Protein AF-A0A7Z0MRZ2-F1 (afdb_monomer)

Mean predicted aligned error: 15.09 Å

Solvent-accessible surface area (backbone atoms only — not comparable to full-atom values): 8865 Å² total; per-residue (Å²): 136,84,80,76,80,74,76,79,76,75,69,68,92,79,56,53,77,65,57,50,52,52,49,51,52,50,53,51,52,55,49,52,51,50,50,52,53,51,52,52,50,52,50,53,51,51,53,51,54,54,49,43,54,47,52,55,48,50,48,51,50,53,54,50,50,54,55,54,44,68,74,55,76,60,72,60,71,71,35,53,54,51,51,53,52,52,51,51,50,45,52,53,48,40,50,55,33,45,76,73,73,45,76,67,82,75,86,69,78,80,71,74,80,83,72,72,76,78,68,91,78,66,83,76,81,72,81,72,75,83,74,78,76,83,81,84,86,84,79,136

Secondary structure (DSSP, 8-state):
-------PPP-GGG--HHHHHHHHHHHHHHHHHHHHHHHHHHHHHHHHHHHHHHHHHHHHHHHHHHHHHHHTT--SHHHHHHHHHHHHHHHHHHHHHHHTT--PPP----PPP------TTS---------PPPPP----

Structure (mmCIF, N/CA/C/O backbone):
data_AF-A0A7Z0MRZ2-F1
#
_entry.id   AF-A0A7Z0MRZ2-F1
#
loop_
_atom_site.group_PDB
_atom_site.id
_atom_site.type_symbol
_atom_site.label_atom_id
_atom_site.label_alt_id
_atom_site.label_comp_id
_atom_site.label_asym_id
_atom_site.label_entity_id
_atom_site.label_seq_id
_atom_site.pdbx_PDB_ins_code
_atom_site.Cartn_x
_atom_site.Cartn_y
_atom_site.Cartn_z
_atom_site.occupancy
_atom_site.B_iso_or_equiv
_atom_site.auth_seq_id
_atom_site.auth_comp_id
_atom_site.auth_asym_id
_atom_site.auth_atom_id
_atom_site.pdbx_PDB_model_num
ATOM 1 N N . MET A 1 1 ? 13.520 18.509 -9.226 1.00 35.59 1 MET A N 1
ATOM 2 C CA . MET A 1 1 ? 13.179 18.017 -10.577 1.00 35.59 1 MET A CA 1
ATOM 3 C C . MET A 1 1 ? 14.441 17.411 -11.163 1.00 35.59 1 MET A C 1
ATOM 5 O O . MET A 1 1 ? 15.359 18.157 -11.469 1.00 35.59 1 MET A O 1
ATOM 9 N N . ALA A 1 2 ? 14.549 16.081 -11.174 1.00 37.41 2 ALA A N 1
ATOM 10 C CA . ALA A 1 2 ? 15.731 15.391 -11.681 1.00 37.41 2 ALA A CA 1
ATOM 11 C C . ALA A 1 2 ? 15.671 15.355 -13.212 1.00 37.41 2 ALA A C 1
ATOM 13 O O .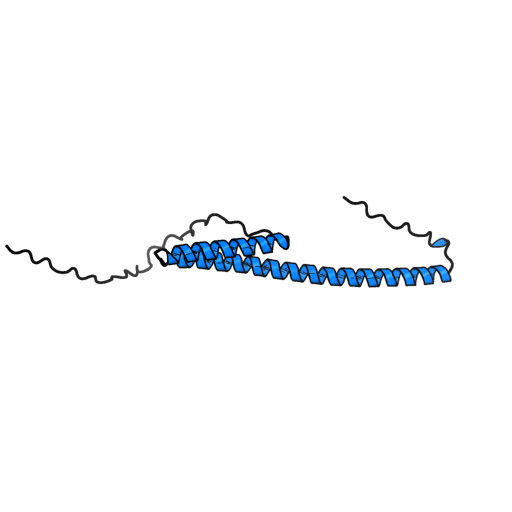 ALA A 1 2 ? 14.713 14.849 -13.793 1.00 37.41 2 ALA A O 1
ATOM 14 N N . SER A 1 3 ? 16.680 15.939 -13.843 1.00 41.66 3 SER A N 1
ATOM 15 C CA . SER A 1 3 ? 16.961 15.858 -15.268 1.00 41.66 3 SER A CA 1
ATOM 16 C C . SER A 1 3 ? 17.105 14.390 -15.677 1.00 41.66 3 SER A C 1
ATOM 18 O O . SER A 1 3 ? 18.097 13.737 -15.358 1.00 41.66 3 SER A O 1
ATOM 20 N N . MET A 1 4 ? 16.104 13.853 -16.378 1.00 42.69 4 MET A N 1
ATOM 21 C CA . MET A 1 4 ? 16.252 12.583 -17.081 1.00 42.69 4 MET A CA 1
ATOM 22 C C . MET A 1 4 ? 17.303 12.775 -18.172 1.00 42.69 4 MET A C 1
ATOM 24 O O . MET A 1 4 ? 17.080 13.491 -19.146 1.00 42.69 4 MET A O 1
ATOM 28 N N . SER A 1 5 ? 18.470 12.169 -17.964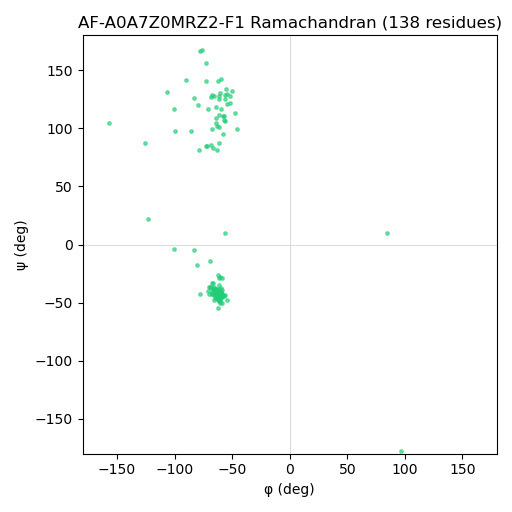 1.00 45.44 5 SER A N 1
ATOM 29 C CA . SER A 1 5 ? 19.531 12.094 -18.959 1.00 45.44 5 SER A CA 1
ATOM 30 C C . SER A 1 5 ? 18.998 11.328 -20.169 1.00 45.44 5 SER A C 1
ATOM 32 O O . SER A 1 5 ? 18.867 10.104 -20.140 1.00 45.44 5 SER A O 1
ATOM 34 N N . LEU A 1 6 ? 18.617 12.061 -21.216 1.00 45.28 6 LEU A N 1
ATOM 35 C CA . LEU A 1 6 ? 18.315 11.490 -22.519 1.00 45.28 6 LEU A CA 1
ATOM 36 C C . LEU A 1 6 ? 19.624 10.882 -23.030 1.00 45.28 6 LEU A C 1
ATOM 38 O O . LEU A 1 6 ? 20.536 11.614 -23.415 1.00 45.28 6 LEU A O 1
ATOM 42 N N . LYS A 1 7 ? 19.738 9.547 -22.976 1.00 58.38 7 LYS A N 1
ATOM 43 C CA . LYS A 1 7 ? 20.806 8.800 -23.655 1.00 58.38 7 LYS A CA 1
ATOM 44 C C . LYS A 1 7 ? 20.885 9.341 -25.087 1.00 58.38 7 LYS A C 1
ATOM 46 O O . LYS A 1 7 ? 19.920 9.218 -25.837 1.00 58.38 7 LYS A O 1
ATOM 51 N N . SER A 1 8 ? 21.996 9.998 -25.417 1.00 60.06 8 SER A N 1
ATOM 52 C CA . SER A 1 8 ? 22.222 10.614 -26.726 1.00 60.06 8 SER A CA 1
ATOM 53 C C . SER A 1 8 ? 21.961 9.585 -27.826 1.00 60.06 8 SER A C 1
ATOM 55 O O . SER A 1 8 ? 22.566 8.510 -27.816 1.00 60.06 8 SER A O 1
ATOM 57 N N . ALA A 1 9 ? 21.028 9.883 -28.731 1.00 61.50 9 ALA A N 1
ATOM 58 C CA . ALA A 1 9 ? 20.717 8.991 -29.836 1.00 61.50 9 ALA A CA 1
ATOM 59 C C . ALA A 1 9 ? 21.916 8.963 -30.802 1.00 61.50 9 ALA A C 1
ATOM 61 O O . ALA A 1 9 ? 22.371 10.031 -31.225 1.00 61.50 9 ALA A O 1
ATOM 62 N N . PRO A 1 10 ? 22.452 7.782 -31.157 1.00 68.12 10 PRO A N 1
ATOM 63 C CA . PRO A 1 10 ? 23.467 7.694 -32.198 1.00 68.12 10 PRO A CA 1
ATOM 64 C C . PRO A 1 10 ? 22.892 8.237 -33.512 1.00 68.12 10 PRO A C 1
ATOM 66 O O . PRO A 1 10 ? 21.709 8.053 -33.802 1.00 68.12 10 PRO A O 1
ATOM 69 N N . ASN A 1 11 ? 23.717 8.936 -34.293 1.00 76.06 11 ASN A N 1
ATOM 70 C CA . ASN A 1 11 ? 23.302 9.537 -35.559 1.00 76.06 11 ASN A CA 1
ATOM 71 C C . ASN A 1 11 ? 22.978 8.416 -36.568 1.00 76.06 11 ASN A C 1
ATOM 73 O O . ASN A 1 11 ? 23.887 7.802 -37.122 1.00 76.06 11 ASN A O 1
ATOM 77 N N . LEU A 1 12 ? 21.685 8.102 -36.726 1.00 74.00 12 LEU A N 1
ATOM 78 C CA . LEU A 1 12 ? 21.175 6.901 -37.409 1.00 74.00 12 LEU A CA 1
ATOM 79 C C . LEU A 1 12 ? 21.621 6.789 -38.873 1.00 74.00 12 LEU A C 1
ATOM 81 O O . LEU A 1 12 ? 21.793 5.678 -39.369 1.00 74.00 12 LEU A O 1
ATOM 85 N N . ASP A 1 13 ? 21.865 7.925 -39.525 1.00 78.50 13 ASP A N 1
ATOM 86 C CA . ASP A 1 13 ? 22.247 8.013 -40.938 1.00 78.50 13 ASP A CA 1
ATOM 87 C C . ASP A 1 13 ? 23.664 7.480 -41.217 1.00 78.50 13 ASP A C 1
ATOM 89 O O . ASP A 1 13 ? 24.026 7.240 -42.367 1.00 78.50 13 ASP A O 1
ATOM 93 N N . GLN A 1 14 ? 24.473 7.282 -40.171 1.00 81.62 14 GLN A N 1
ATOM 94 C CA . GLN A 1 14 ? 25.860 6.819 -40.274 1.00 81.62 14 GLN A CA 1
ATOM 95 C C . GLN A 1 14 ? 26.029 5.319 -39.976 1.00 81.62 14 GLN A C 1
ATOM 97 O O . GLN A 1 14 ? 27.142 4.804 -40.084 1.00 81.62 14 GLN A O 1
ATOM 102 N N . LEU A 1 15 ? 24.961 4.607 -39.583 1.00 83.62 15 LEU A N 1
ATOM 103 C CA . LEU A 1 15 ? 25.032 3.183 -39.232 1.00 83.62 15 LEU A CA 1
ATOM 104 C C . LEU A 1 15 ? 24.792 2.276 -40.444 1.00 83.62 15 LEU A C 1
ATOM 106 O O . LEU A 1 15 ? 23.905 2.509 -41.264 1.00 83.62 15 LEU A O 1
ATOM 110 N N . ASP A 1 16 ? 25.544 1.178 -40.513 1.00 87.69 16 ASP A N 1
ATOM 111 C CA . ASP A 1 16 ? 25.324 0.128 -41.501 1.00 87.69 16 ASP A CA 1
ATOM 112 C C . ASP A 1 16 ? 24.139 -0.785 -41.118 1.00 87.69 16 ASP A C 1
ATOM 114 O O . ASP A 1 16 ? 23.636 -0.798 -39.988 1.00 87.69 16 ASP A O 1
ATOM 118 N N . ALA A 1 17 ? 23.672 -1.597 -42.071 1.00 89.94 17 ALA A N 1
ATOM 119 C CA . ALA A 1 17 ? 22.499 -2.452 -41.872 1.00 89.94 17 ALA A CA 1
ATOM 120 C C . ALA A 1 17 ? 22.670 -3.471 -40.727 1.00 89.94 17 ALA A C 1
ATOM 122 O O . ALA A 1 17 ? 21.686 -3.888 -40.112 1.00 89.94 17 ALA A O 1
ATOM 123 N N . ASN A 1 18 ? 23.901 -3.896 -40.434 1.00 90.06 18 ASN A N 1
ATOM 124 C CA . ASN A 1 18 ? 24.173 -4.830 -39.345 1.00 90.06 18 ASN A CA 1
ATOM 125 C C . ASN A 1 18 ? 24.147 -4.133 -37.982 1.00 90.06 18 ASN A C 1
ATOM 127 O O . ASN A 1 18 ? 23.522 -4.665 -37.060 1.00 90.06 18 ASN A O 1
ATOM 131 N N . ALA A 1 19 ? 24.731 -2.939 -37.860 1.00 88.19 19 ALA A N 1
ATOM 132 C CA . ALA A 1 19 ? 24.673 -2.159 -36.631 1.00 88.19 19 ALA A CA 1
ATOM 133 C C . ALA A 1 19 ? 23.241 -1.704 -36.310 1.00 88.19 19 ALA A C 1
ATOM 135 O O . ALA A 1 19 ? 22.830 -1.779 -35.153 1.00 88.19 19 ALA A O 1
ATOM 136 N N . LEU A 1 20 ? 22.427 -1.363 -37.319 1.00 90.88 20 LEU A N 1
ATOM 137 C CA . LEU A 1 20 ? 20.999 -1.078 -37.122 1.00 90.88 20 LEU A CA 1
ATOM 138 C C . LEU A 1 20 ? 20.225 -2.292 -36.582 1.00 90.88 20 LEU A C 1
ATOM 140 O O . LEU A 1 20 ? 19.418 -2.149 -35.664 1.00 90.88 20 LEU A O 1
ATOM 144 N N . ARG A 1 21 ? 20.483 -3.508 -37.092 1.00 92.81 21 ARG A N 1
ATOM 145 C CA . ARG A 1 21 ? 19.857 -4.737 -36.560 1.00 92.81 21 ARG A CA 1
ATOM 146 C C . ARG A 1 21 ? 20.306 -5.046 -35.133 1.00 92.81 21 ARG A C 1
ATOM 148 O O . ARG A 1 21 ? 19.492 -5.510 -34.336 1.00 92.81 21 ARG A O 1
ATOM 155 N N . ALA A 1 22 ? 21.579 -4.821 -34.812 1.00 90.94 22 ALA A N 1
ATOM 156 C CA . ALA A 1 22 ? 22.101 -5.006 -33.461 1.00 90.94 22 ALA A CA 1
ATOM 157 C C . ALA A 1 22 ? 21.455 -4.019 -32.475 1.00 90.94 22 ALA A C 1
ATOM 159 O O . ALA A 1 22 ? 20.957 -4.442 -31.433 1.00 90.94 22 ALA A O 1
ATOM 160 N N . LEU A 1 23 ? 21.364 -2.740 -32.852 1.00 91.44 23 LEU A N 1
ATOM 161 C CA . LEU A 1 23 ? 20.695 -1.707 -32.064 1.00 91.44 23 LEU A CA 1
ATOM 162 C C . LEU A 1 23 ? 19.208 -2.024 -31.870 1.00 91.44 23 LEU A C 1
ATOM 164 O O . LEU A 1 23 ? 18.711 -1.947 -30.753 1.00 91.44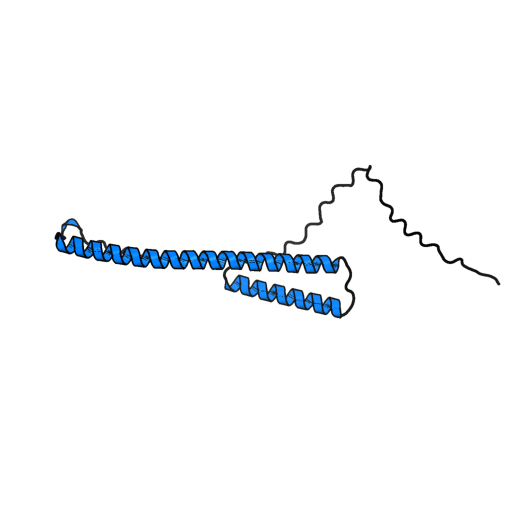 23 LEU A O 1
ATOM 168 N N . ALA A 1 24 ? 18.504 -2.445 -32.924 1.00 92.94 24 ALA A N 1
ATOM 169 C CA . ALA A 1 24 ? 17.103 -2.844 -32.818 1.00 92.94 24 ALA A CA 1
ATOM 170 C C . ALA A 1 24 ? 16.911 -4.001 -31.825 1.00 92.94 24 ALA A C 1
ATOM 172 O O . ALA A 1 24 ? 15.999 -3.956 -31.004 1.00 92.94 24 ALA A O 1
ATOM 173 N N . ARG A 1 25 ? 17.787 -5.018 -31.847 1.00 94.12 25 ARG A N 1
ATOM 174 C CA . ARG A 1 25 ? 17.755 -6.120 -30.867 1.00 94.12 25 ARG A CA 1
ATOM 175 C C . ARG A 1 25 ? 17.990 -5.630 -29.442 1.00 94.12 25 ARG A C 1
ATOM 177 O O . ARG A 1 25 ? 17.270 -6.058 -28.547 1.00 94.12 25 ARG A O 1
ATOM 184 N N . GLN A 1 26 ? 18.949 -4.729 -29.243 1.00 93.12 26 GLN A N 1
ATOM 185 C CA . GLN A 1 26 ? 19.212 -4.140 -27.932 1.00 93.12 26 GLN A CA 1
ATOM 186 C C . GLN A 1 26 ? 18.002 -3.348 -27.425 1.00 93.12 26 GLN A C 1
ATOM 188 O O . GLN A 1 26 ? 17.564 -3.563 -26.301 1.00 93.12 26 GLN A O 1
ATOM 193 N N . LEU A 1 27 ? 17.424 -2.483 -28.262 1.00 93.88 27 LEU A N 1
ATOM 194 C CA . LEU A 1 27 ? 16.255 -1.683 -27.897 1.00 93.88 27 LEU A CA 1
ATOM 195 C C . LEU A 1 27 ? 15.032 -2.554 -27.603 1.00 93.88 27 LEU A C 1
ATOM 197 O O . LEU A 1 27 ? 14.296 -2.249 -26.673 1.00 93.88 27 LEU A O 1
ATOM 201 N N . MET A 1 28 ? 14.820 -3.641 -28.351 1.00 95.31 28 MET A N 1
ATOM 202 C CA . MET A 1 28 ? 13.761 -4.607 -28.040 1.00 95.31 28 MET A CA 1
ATOM 203 C C . MET A 1 28 ? 13.992 -5.271 -26.677 1.00 95.31 28 MET A C 1
ATOM 205 O O . MET A 1 28 ? 13.054 -5.351 -25.891 1.00 95.31 28 MET A O 1
ATOM 209 N N . GLY A 1 29 ? 15.233 -5.661 -26.364 1.00 95.38 29 GLY A N 1
ATOM 210 C CA . GLY A 1 29 ? 15.594 -6.196 -25.047 1.00 95.38 29 GLY A CA 1
ATOM 211 C C . GLY A 1 29 ? 15.336 -5.202 -23.910 1.00 95.38 29 GLY A C 1
ATOM 212 O O . GLY A 1 29 ? 14.624 -5.526 -22.964 1.00 95.38 29 GLY A O 1
ATOM 213 N N . GLU A 1 30 ? 15.823 -3.962 -24.039 1.00 95.44 30 GLU A N 1
ATOM 214 C CA . GLU A 1 30 ? 15.569 -2.892 -23.059 1.00 95.44 30 GLU A CA 1
ATOM 215 C C . GLU A 1 30 ? 14.058 -2.613 -22.910 1.00 95.44 30 GLU A C 1
ATOM 217 O O . GLU A 1 30 ? 13.551 -2.362 -21.813 1.00 95.44 30 GLU A O 1
ATOM 222 N N . LEU A 1 31 ? 13.301 -2.681 -24.006 1.00 96.50 31 LEU A N 1
ATOM 223 C CA . LEU A 1 31 ? 11.860 -2.453 -23.999 1.00 96.50 31 LEU A CA 1
ATOM 224 C C . LEU A 1 31 ? 11.093 -3.588 -23.300 1.00 96.50 31 LEU A C 1
ATOM 226 O O . LEU A 1 31 ? 10.130 -3.328 -22.579 1.00 96.50 31 LEU A O 1
ATOM 230 N N . ASP A 1 32 ? 11.528 -4.834 -23.452 1.00 96.12 32 ASP A N 1
ATOM 231 C CA . ASP A 1 32 ? 10.939 -5.965 -22.736 1.00 96.12 32 ASP A CA 1
ATOM 232 C C . ASP A 1 32 ? 11.282 -5.935 -21.240 1.00 96.12 32 ASP A C 1
ATOM 234 O O . ASP A 1 32 ? 10.404 -6.159 -20.402 1.00 96.12 32 ASP A O 1
ATOM 238 N N . GLU A 1 33 ? 12.516 -5.578 -20.881 1.00 96.00 33 GLU A N 1
ATOM 239 C CA . GLU A 1 33 ? 12.924 -5.377 -19.486 1.00 96.00 33 GLU A CA 1
ATOM 240 C C . GLU A 1 33 ? 12.109 -4.264 -18.816 1.00 96.00 33 GLU A C 1
ATOM 242 O O . GLU A 1 33 ? 11.531 -4.459 -17.742 1.00 96.00 33 GLU A O 1
ATOM 247 N N . THR A 1 34 ? 11.992 -3.106 -19.471 1.00 96.31 34 THR A N 1
ATOM 248 C CA . THR A 1 34 ? 11.189 -1.990 -18.953 1.00 96.31 34 THR A CA 1
ATOM 249 C C . THR A 1 34 ? 9.714 -2.359 -18.830 1.00 96.31 34 THR A C 1
ATOM 251 O O . THR A 1 34 ? 9.106 -2.055 -17.804 1.00 96.31 34 THR A O 1
ATOM 254 N N . ARG A 1 35 ? 9.132 -3.080 -19.800 1.00 97.00 35 ARG A N 1
ATOM 255 C CA . ARG A 1 35 ? 7.756 -3.597 -19.695 1.00 97.00 35 ARG A CA 1
ATOM 256 C C . ARG A 1 35 ? 7.571 -4.503 -18.483 1.00 97.00 35 ARG A C 1
ATOM 258 O O . ARG A 1 35 ? 6.575 -4.360 -17.776 1.00 97.00 35 ARG A O 1
ATOM 265 N N . GLN A 1 36 ? 8.516 -5.401 -18.212 1.00 96.69 36 GLN A N 1
ATOM 266 C CA . GLN A 1 36 ? 8.449 -6.278 -17.042 1.00 96.69 36 GLN A CA 1
ATOM 267 C C . GLN A 1 36 ? 8.523 -5.491 -15.730 1.00 96.69 36 GLN A C 1
ATOM 269 O O . GLN A 1 36 ? 7.760 -5.767 -14.804 1.00 96.69 36 GLN A O 1
ATOM 274 N N . VAL A 1 37 ? 9.412 -4.499 -15.645 1.00 96.81 37 VAL A N 1
ATOM 275 C CA . VAL A 1 37 ? 9.545 -3.633 -14.464 1.00 96.81 37 VAL A CA 1
ATOM 276 C C . VAL A 1 37 ? 8.267 -2.823 -14.236 1.00 96.81 37 VAL A C 1
ATOM 278 O O . VAL A 1 37 ? 7.739 -2.803 -13.124 1.00 96.81 37 VAL A O 1
ATOM 281 N N . VAL A 1 38 ? 7.711 -2.224 -15.291 1.00 97.50 38 VAL A N 1
ATOM 282 C CA . VAL A 1 38 ? 6.453 -1.467 -15.219 1.00 97.50 38 VAL A CA 1
ATOM 283 C C . VAL A 1 38 ? 5.291 -2.364 -14.790 1.00 97.50 38 VAL A C 1
ATOM 285 O O . VAL A 1 38 ? 4.509 -1.964 -13.930 1.00 97.50 38 VAL A O 1
ATOM 288 N N . ALA A 1 39 ? 5.192 -3.585 -15.322 1.00 97.25 39 ALA A N 1
ATOM 289 C CA . ALA A 1 39 ? 4.146 -4.530 -14.938 1.00 97.25 39 ALA A CA 1
ATOM 290 C C . ALA A 1 39 ? 4.226 -4.916 -13.450 1.00 97.25 39 ALA A C 1
ATOM 292 O O . ALA A 1 39 ? 3.204 -4.923 -12.762 1.00 97.25 39 ALA A O 1
ATOM 293 N N . LYS A 1 40 ? 5.436 -5.173 -12.932 1.00 97.19 40 LYS A N 1
ATOM 294 C CA . LYS A 1 40 ? 5.659 -5.450 -11.502 1.00 97.19 40 LYS A CA 1
ATOM 295 C C . LYS A 1 40 ? 5.246 -4.264 -10.633 1.00 97.19 40 LYS A C 1
ATOM 297 O O . LYS A 1 40 ? 4.477 -4.430 -9.693 1.00 97.19 40 LYS A O 1
ATOM 302 N N . HIS A 1 41 ? 5.673 -3.055 -10.993 1.00 97.44 41 HIS A N 1
ATOM 303 C CA . HIS A 1 41 ? 5.296 -1.854 -10.250 1.00 97.44 41 HIS A CA 1
ATOM 304 C C . HIS A 1 41 ? 3.793 -1.575 -10.286 1.00 97.44 41 HIS A C 1
ATOM 306 O O . HIS A 1 41 ? 3.230 -1.190 -9.266 1.00 97.44 41 HIS A O 1
ATOM 312 N N . ALA A 1 42 ? 3.126 -1.798 -11.420 1.00 96.88 42 ALA A N 1
ATOM 313 C CA . ALA A 1 42 ? 1.676 -1.651 -11.515 1.00 96.88 42 ALA A CA 1
ATOM 314 C C . ALA A 1 42 ? 0.948 -2.610 -10.558 1.00 96.88 42 ALA A C 1
ATOM 316 O O . ALA A 1 42 ? 0.005 -2.204 -9.877 1.00 96.88 42 ALA A O 1
ATOM 317 N N . HIS A 1 43 ? 1.421 -3.855 -10.458 1.00 96.81 43 HIS A N 1
ATOM 318 C CA . HIS A 1 43 ? 0.898 -4.828 -9.504 1.00 96.81 43 HIS A CA 1
ATOM 319 C C . HIS A 1 43 ? 1.121 -4.385 -8.049 1.00 96.81 43 HIS A C 1
ATOM 321 O O . HIS A 1 43 ? 0.183 -4.407 -7.252 1.00 96.81 43 HIS A O 1
ATOM 327 N N . ASP A 1 44 ? 2.325 -3.923 -7.707 1.00 96.06 44 ASP A N 1
ATOM 328 C CA . ASP A 1 44 ? 2.651 -3.465 -6.351 1.00 96.06 44 ASP A CA 1
ATOM 329 C C . ASP A 1 44 ? 1.829 -2.241 -5.936 1.00 96.06 44 ASP A C 1
ATOM 331 O O . ASP A 1 44 ? 1.350 -2.165 -4.804 1.00 96.06 44 ASP A O 1
ATOM 335 N N . ILE A 1 45 ? 1.640 -1.287 -6.852 1.00 96.50 45 ILE A N 1
ATOM 336 C CA . ILE A 1 45 ? 0.791 -0.112 -6.628 1.00 96.50 45 ILE A CA 1
ATOM 337 C C . ILE A 1 45 ? -0.643 -0.559 -6.363 1.00 96.50 45 ILE A C 1
ATOM 339 O O . ILE A 1 45 ? -1.235 -0.143 -5.371 1.00 96.50 45 ILE A O 1
ATOM 343 N N . HIS A 1 46 ? -1.188 -1.442 -7.204 1.00 96.94 46 HIS A N 1
ATOM 344 C CA . HIS A 1 46 ? -2.542 -1.954 -7.020 1.00 96.94 46 HIS A CA 1
ATOM 345 C C . HIS A 1 46 ? -2.696 -2.676 -5.674 1.00 96.94 46 HIS A C 1
ATOM 347 O O . HIS A 1 46 ? -3.659 -2.440 -4.947 1.00 96.94 46 HIS A O 1
ATOM 353 N N . PHE A 1 47 ? -1.732 -3.521 -5.302 1.00 96.62 47 PHE A N 1
ATOM 354 C CA . PHE A 1 47 ? -1.733 -4.202 -4.012 1.00 96.62 47 PHE A CA 1
ATOM 355 C C . PHE A 1 47 ? -1.749 -3.203 -2.845 1.00 96.62 47 PHE A C 1
ATOM 357 O O . PHE A 1 47 ? -2.625 -3.283 -1.980 1.00 96.62 47 PHE A O 1
ATOM 364 N N . LYS A 1 48 ? -0.850 -2.211 -2.852 1.00 96.12 48 LYS A N 1
ATOM 365 C CA . LYS A 1 48 ? -0.797 -1.170 -1.814 1.00 96.12 48 LYS A CA 1
ATOM 366 C C . LYS A 1 48 ? -2.096 -0.372 -1.732 1.00 96.12 48 LYS A C 1
ATOM 368 O O . LYS A 1 48 ? -2.607 -0.184 -0.634 1.00 96.12 48 LYS A O 1
ATOM 373 N N . GLU A 1 49 ? -2.666 0.024 -2.867 1.00 95.56 49 GLU A N 1
ATOM 374 C CA . GLU A 1 49 ? -3.937 0.755 -2.929 1.00 95.56 49 GLU A CA 1
ATOM 375 C C . GLU A 1 49 ? -5.081 -0.056 -2.299 1.00 95.56 49 GLU A C 1
ATOM 377 O O . GLU A 1 49 ? -5.847 0.448 -1.473 1.00 95.56 49 GLU A O 1
ATOM 382 N N . THR A 1 50 ? -5.176 -1.352 -2.628 1.00 96.81 50 THR A N 1
ATOM 383 C CA . THR A 1 50 ? -6.197 -2.229 -2.036 1.00 96.81 50 THR A CA 1
ATOM 384 C C . THR A 1 50 ? -6.023 -2.392 -0.529 1.00 96.81 50 THR A C 1
ATOM 386 O O . THR A 1 50 ? -7.018 -2.390 0.203 1.00 96.81 50 THR A O 1
ATOM 389 N N . HIS A 1 51 ? -4.779 -2.480 -0.057 1.00 96.56 51 HIS A N 1
ATOM 390 C CA . HIS A 1 51 ? -4.468 -2.611 1.363 1.00 96.56 51 HIS A CA 1
ATOM 391 C C . HIS A 1 51 ? -4.764 -1.316 2.129 1.00 96.56 51 HIS A C 1
ATOM 393 O O . HIS A 1 51 ? -5.447 -1.348 3.150 1.00 96.56 51 HIS A O 1
ATOM 399 N N . ILE A 1 52 ? -4.403 -0.154 1.574 1.00 96.25 52 ILE A N 1
ATOM 400 C CA . ILE A 1 52 ? -4.782 1.161 2.118 1.00 96.25 52 ILE A CA 1
ATOM 401 C C . ILE A 1 52 ? -6.306 1.280 2.235 1.00 96.25 52 ILE A C 1
ATOM 403 O O . ILE A 1 52 ? -6.821 1.717 3.270 1.00 96.25 52 ILE A O 1
ATOM 407 N N . ARG A 1 53 ? -7.055 0.850 1.209 1.00 95.88 53 ARG A N 1
ATOM 408 C CA . ARG A 1 53 ? -8.524 0.874 1.242 1.00 95.88 53 ARG A CA 1
ATOM 409 C C . ARG A 1 53 ? -9.083 -0.014 2.353 1.00 95.88 53 ARG A C 1
ATOM 411 O O . ARG A 1 53 ? -10.042 0.381 3.018 1.00 95.88 53 ARG A O 1
ATOM 418 N N . LYS A 1 54 ? -8.493 -1.195 2.555 1.00 96.75 54 LYS A N 1
ATOM 419 C CA . LYS A 1 54 ? -8.869 -2.129 3.621 1.00 96.75 54 LYS A CA 1
ATOM 420 C C . LYS A 1 54 ? -8.638 -1.511 5.003 1.00 96.75 54 LYS A C 1
ATOM 422 O O . LYS A 1 54 ? -9.598 -1.398 5.759 1.00 96.75 54 LYS A O 1
ATOM 427 N N . LEU A 1 55 ? -7.428 -1.033 5.293 1.00 96.19 55 LEU A N 1
ATOM 428 C CA . LEU A 1 55 ? -7.093 -0.426 6.590 1.00 96.19 55 LEU A CA 1
ATOM 429 C C . LEU A 1 55 ? -7.964 0.808 6.880 1.00 96.19 55 LEU A C 1
ATOM 431 O O . LEU A 1 55 ? -8.482 0.974 7.982 1.00 96.19 55 LEU A O 1
ATOM 435 N N . THR A 1 56 ? -8.229 1.636 5.863 1.00 94.81 56 THR A N 1
ATOM 436 C CA . THR A 1 56 ? -9.145 2.784 5.991 1.00 94.81 56 THR A CA 1
ATOM 437 C C . THR A 1 56 ? -10.559 2.347 6.384 1.00 94.81 56 THR A C 1
ATOM 439 O O . THR A 1 56 ? -11.213 2.991 7.211 1.00 94.81 56 THR A O 1
ATOM 442 N N . HIS A 1 57 ? -11.052 1.256 5.792 1.00 95.81 57 HIS A N 1
ATOM 443 C CA . HIS A 1 57 ? -12.359 0.701 6.129 1.00 95.81 57 HIS A CA 1
ATOM 444 C C . HIS A 1 57 ? -12.387 0.136 7.553 1.00 95.81 57 HIS A C 1
ATOM 446 O O . HIS A 1 57 ? -13.339 0.400 8.285 1.00 95.81 57 HIS A O 1
ATOM 452 N N . GLU A 1 58 ? -11.342 -0.581 7.966 1.00 95.56 58 GLU A N 1
ATOM 453 C CA . GLU A 1 58 ? -11.224 -1.137 9.318 1.00 95.56 58 GLU A CA 1
ATOM 454 C C . GLU A 1 58 ? -11.258 -0.039 10.387 1.00 95.56 58 GLU A C 1
ATOM 456 O O . GLU A 1 58 ? -12.062 -0.124 11.318 1.00 95.56 58 GLU A O 1
ATOM 461 N N . ILE A 1 59 ? -10.518 1.062 10.194 1.00 94.44 59 ILE A N 1
ATOM 462 C CA . ILE A 1 59 ? -10.591 2.238 11.078 1.00 94.44 59 ILE A CA 1
ATOM 463 C C . ILE A 1 59 ? -12.031 2.774 11.162 1.00 94.44 59 ILE A C 1
ATOM 465 O O . ILE A 1 59 ? -12.520 3.104 12.246 1.00 94.44 59 ILE A O 1
ATOM 469 N N . ALA A 1 60 ? -12.747 2.858 10.037 1.00 93.25 60 ALA A N 1
ATOM 470 C CA . ALA A 1 60 ? -14.129 3.337 10.024 1.00 93.25 60 ALA A CA 1
ATOM 471 C C . ALA A 1 60 ? -15.089 2.398 10.782 1.00 93.25 60 ALA A C 1
ATOM 473 O O . ALA A 1 60 ? -15.980 2.875 11.494 1.00 93.25 60 ALA A O 1
ATOM 474 N N . VAL A 1 61 ? -14.904 1.079 10.662 1.00 92.81 61 VAL A N 1
ATOM 475 C CA . VAL A 1 6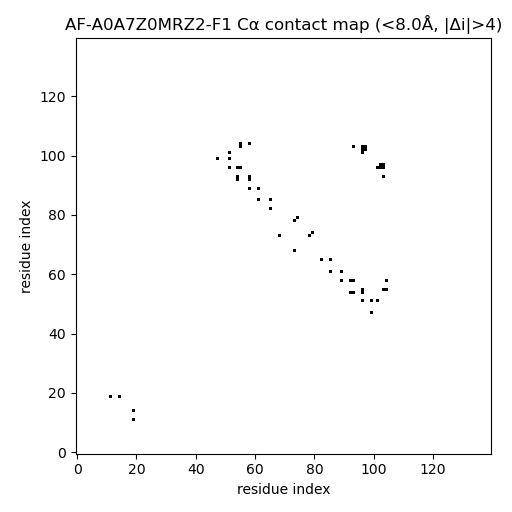1 ? -15.694 0.069 11.382 1.00 92.81 61 VAL A CA 1
ATOM 476 C C . VAL A 1 61 ? -15.436 0.147 12.886 1.00 92.81 61 VAL A C 1
ATOM 478 O O . VAL A 1 61 ? -16.399 0.229 13.652 1.00 92.81 61 VAL A O 1
ATOM 481 N N . LEU A 1 62 ? -14.170 0.205 13.313 1.00 92.19 62 LEU A N 1
ATOM 482 C CA . LEU A 1 62 ? -13.795 0.321 14.727 1.00 92.19 62 LEU A CA 1
ATOM 483 C C . LEU A 1 62 ? -14.332 1.612 15.353 1.00 92.19 62 LEU A C 1
ATOM 485 O O . LEU A 1 62 ? -14.947 1.579 16.421 1.00 92.19 62 LEU A O 1
ATOM 489 N N . ARG A 1 63 ? -14.222 2.745 14.646 1.00 90.00 63 ARG A N 1
ATOM 490 C CA . ARG A 1 63 ? -14.819 4.016 15.087 1.00 90.00 63 ARG A CA 1
ATOM 491 C C . ARG A 1 63 ? -16.339 3.897 15.241 1.00 90.00 63 ARG A C 1
ATOM 493 O O . ARG A 1 63 ? -16.887 4.337 16.251 1.00 90.00 63 ARG A O 1
ATOM 500 N N . ARG A 1 64 ? -17.042 3.270 14.288 1.00 88.06 64 ARG A N 1
ATOM 501 C CA . ARG A 1 64 ? -18.498 3.048 14.386 1.00 88.06 64 ARG A CA 1
ATOM 502 C C . ARG A 1 64 ? -18.863 2.164 15.581 1.00 88.06 64 ARG A C 1
ATOM 504 O O . ARG A 1 64 ? -19.830 2.477 16.273 1.00 88.06 64 ARG A O 1
ATOM 511 N N . TYR A 1 65 ? -18.108 1.094 15.823 1.00 85.06 65 TYR A N 1
ATOM 512 C CA . TYR A 1 65 ? -18.309 0.208 16.970 1.00 85.06 65 TYR A CA 1
ATOM 513 C C . TYR A 1 65 ? -18.142 0.960 18.296 1.00 85.06 65 TYR A C 1
ATOM 515 O O . TYR A 1 65 ? -19.030 0.894 19.148 1.00 85.06 65 TYR A O 1
ATOM 523 N N . ARG A 1 66 ? -17.076 1.764 18.423 1.00 83.69 66 ARG A N 1
ATOM 524 C CA . ARG A 1 66 ? -16.826 2.625 19.588 1.00 83.69 66 ARG A CA 1
ATOM 525 C C . ARG A 1 66 ? -18.008 3.553 19.881 1.00 83.69 6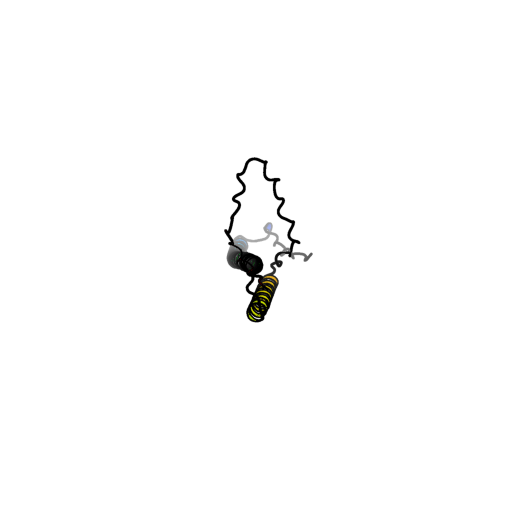6 ARG A C 1
ATOM 527 O O . ARG A 1 66 ? -18.472 3.619 21.016 1.00 83.69 66 ARG A O 1
ATOM 534 N N . PHE A 1 67 ? -18.550 4.235 18.867 1.00 75.25 67 PHE A N 1
ATOM 535 C CA . PHE A 1 67 ? -19.716 5.113 19.052 1.00 75.25 67 PHE A CA 1
ATOM 536 C C . PHE A 1 67 ? -21.013 4.350 19.360 1.00 75.25 67 PHE A C 1
ATOM 538 O O . PHE A 1 67 ? -21.811 4.820 20.168 1.00 75.25 67 PHE A O 1
ATOM 545 N N . GLY A 1 68 ? -21.224 3.179 18.751 1.00 76.25 68 GLY A N 1
ATOM 546 C CA . GLY A 1 68 ? -22.382 2.327 19.036 1.00 76.25 68 GLY A CA 1
ATOM 547 C C . GLY A 1 68 ? -22.401 1.845 20.489 1.00 76.25 68 GLY A C 1
ATOM 548 O O . GLY A 1 68 ? -23.416 1.979 21.166 1.00 76.25 68 GLY A O 1
ATOM 549 N N . LYS A 1 69 ? -21.262 1.385 21.018 1.00 65.88 69 LYS A N 1
ATOM 550 C CA . LYS A 1 69 ? -21.142 0.985 22.429 1.00 65.88 69 LYS A CA 1
ATOM 551 C C . LYS A 1 69 ? -21.274 2.155 23.404 1.00 65.88 69 LYS A C 1
ATOM 553 O O . LYS A 1 69 ? -21.891 1.988 24.445 1.00 65.88 69 LYS A O 1
ATOM 558 N N . LYS A 1 70 ? -20.825 3.366 23.052 1.00 60.62 70 LYS A N 1
ATOM 559 C CA . LYS A 1 70 ? -21.120 4.568 23.861 1.00 60.62 70 LYS A CA 1
ATOM 560 C C . LYS A 1 70 ? -22.615 4.884 23.957 1.00 60.62 70 LYS A C 1
ATOM 562 O O . LYS A 1 70 ? -23.034 5.509 24.927 1.00 60.62 70 LYS A O 1
ATOM 567 N N . SER A 1 71 ? -23.418 4.466 22.974 1.00 60.34 71 SER A N 1
ATOM 568 C CA . SER A 1 71 ? -24.873 4.664 23.004 1.00 60.34 71 SER A CA 1
ATOM 569 C C . SER A 1 71 ? -25.631 3.642 23.866 1.00 60.34 71 SER A C 1
ATOM 571 O O . SER A 1 71 ? -26.747 3.930 24.289 1.00 60.34 71 SER A O 1
ATOM 573 N N . GLU A 1 72 ? -25.006 2.508 24.199 1.00 64.44 72 GLU A N 1
ATOM 574 C CA . GLU A 1 72 ? -25.532 1.455 25.078 1.00 64.44 72 GLU A CA 1
ATOM 575 C C . GLU A 1 72 ? -24.505 1.191 26.190 1.00 64.44 72 GLU A C 1
ATOM 577 O O . GLU A 1 72 ? -23.607 0.371 26.033 1.00 64.44 72 GLU A O 1
ATOM 582 N N . GLN A 1 73 ? -24.590 1.949 27.287 1.00 61.22 73 GLN A N 1
ATOM 583 C CA . GLN A 1 73 ? -23.583 2.015 28.357 1.00 61.22 73 GLN A CA 1
ATOM 584 C C . GLN A 1 73 ? -23.053 0.637 28.815 1.00 61.22 73 GLN A C 1
ATOM 586 O O . GLN A 1 73 ? -23.644 -0.016 29.673 1.00 61.22 73 GLN A O 1
ATOM 591 N N . LEU A 1 74 ? -21.874 0.243 28.324 1.00 63.00 74 LEU A N 1
ATOM 592 C CA . LEU A 1 74 ? -20.984 -0.687 29.023 1.00 63.00 74 LEU A CA 1
ATOM 593 C C . LEU A 1 74 ? -20.262 0.117 30.113 1.00 63.00 74 LEU A C 1
ATOM 595 O O . LEU A 1 74 ? -19.172 0.637 29.899 1.00 63.00 74 LEU A O 1
ATOM 599 N N . GLY A 1 75 ? -20.932 0.328 31.245 1.00 71.62 75 GLY A N 1
ATOM 600 C CA . GLY A 1 75 ? -20.369 1.070 32.375 1.00 71.62 75 GLY A CA 1
ATOM 601 C C . GLY A 1 75 ? -19.295 0.279 33.134 1.00 71.62 75 GLY A C 1
ATOM 602 O O . GLY A 1 75 ? -19.307 -0.949 33.139 1.00 71.62 75 GLY A O 1
ATOM 603 N N . GLY A 1 76 ? -18.398 0.991 33.823 1.00 81.25 76 GLY A N 1
ATOM 604 C CA . GLY A 1 76 ? -17.373 0.412 34.703 1.00 81.25 76 GLY A CA 1
ATOM 605 C C . GLY A 1 76 ? -15.993 0.235 34.056 1.00 81.25 76 GLY A C 1
ATOM 606 O O . GLY A 1 76 ? -15.770 0.607 32.905 1.00 81.25 76 GLY A O 1
ATOM 607 N N . GLU A 1 77 ? -15.053 -0.337 34.812 1.00 83.50 77 GLU A N 1
ATOM 608 C CA . GLU A 1 77 ? -13.633 -0.472 34.429 1.00 83.50 77 GLU A CA 1
ATOM 609 C C . GLU A 1 77 ? -13.418 -1.311 33.161 1.00 83.50 77 GLU A C 1
ATOM 611 O O . GLU A 1 77 ? -12.562 -0.994 32.342 1.00 83.50 77 GLU A O 1
ATOM 616 N N . GLN A 1 78 ? -14.235 -2.348 32.950 1.00 80.81 78 GLN A N 1
ATOM 617 C CA . GLN A 1 78 ? -14.146 -3.204 31.760 1.00 80.81 78 GLN A CA 1
ATOM 618 C C . GLN A 1 78 ? -14.523 -2.454 30.474 1.00 80.81 78 GLN A C 1
ATOM 620 O O . GLN A 1 78 ? -13.957 -2.723 29.417 1.00 80.81 78 GLN A O 1
ATOM 625 N N . GLY A 1 79 ? -15.461 -1.502 30.560 1.00 83.06 79 GLY A N 1
ATOM 626 C CA . GLY A 1 79 ? -15.825 -0.637 29.438 1.00 83.06 79 GLY A CA 1
ATOM 627 C C . GLY A 1 79 ? -14.691 0.316 29.068 1.00 83.06 79 GLY A C 1
ATOM 628 O O . GLY A 1 79 ? -14.376 0.451 27.890 1.00 83.06 79 GLY A O 1
ATOM 629 N N . LEU A 1 80 ? -14.032 0.905 30.072 1.00 84.81 80 LEU A N 1
ATOM 630 C CA . LEU A 1 80 ? -12.856 1.760 29.872 1.00 84.81 80 LEU A CA 1
ATOM 631 C C . LEU A 1 80 ? -11.693 0.984 29.243 1.00 84.81 80 LEU A C 1
ATOM 633 O O . LEU A 1 80 ? -11.141 1.431 28.245 1.00 84.81 80 LEU A O 1
ATOM 637 N N . LEU A 1 81 ? -11.392 -0.217 29.749 1.00 88.69 81 LEU A N 1
ATOM 638 C CA . LEU A 1 81 ? -10.351 -1.078 29.181 1.00 88.69 81 LEU A CA 1
ATOM 639 C C . LEU A 1 81 ? -10.627 -1.424 27.709 1.00 88.69 81 LEU A C 1
ATOM 641 O O . LEU A 1 81 ? -9.707 -1.464 26.895 1.00 88.69 81 LEU A O 1
ATOM 645 N N . LEU A 1 82 ? -11.894 -1.664 27.357 1.00 87.69 82 LEU A N 1
ATOM 646 C CA . LEU A 1 82 ? -12.297 -1.913 25.975 1.00 87.69 82 LEU A CA 1
ATOM 647 C C . LEU A 1 82 ? -12.130 -0.661 25.099 1.00 87.69 82 LEU A C 1
ATOM 649 O O . LEU A 1 82 ? -11.716 -0.783 23.949 1.00 87.69 82 LEU A O 1
ATOM 653 N N . GLU A 1 83 ? -12.458 0.530 25.611 1.00 87.69 83 GLU A N 1
ATOM 654 C CA . GLU A 1 83 ? -12.238 1.788 24.887 1.00 87.69 83 GLU A CA 1
ATOM 655 C C . GLU A 1 83 ? -10.751 2.028 24.614 1.00 87.69 83 GLU A C 1
ATOM 657 O O . GLU A 1 83 ? -10.395 2.331 23.475 1.00 87.69 83 GLU A O 1
ATOM 662 N N . ASP A 1 84 ? -9.900 1.825 25.620 1.00 89.62 84 ASP A N 1
ATOM 663 C CA . ASP A 1 84 ? -8.449 1.980 25.497 1.00 89.62 84 ASP A CA 1
ATOM 664 C C . ASP A 1 84 ? -7.856 0.964 24.510 1.00 89.62 84 ASP A C 1
ATOM 666 O O . ASP A 1 84 ? -7.028 1.325 23.673 1.00 89.62 84 ASP A O 1
ATOM 670 N N . ALA A 1 85 ? -8.318 -0.292 24.548 1.00 91.75 85 ALA A N 1
ATOM 671 C CA . ALA A 1 85 ? -7.901 -1.324 23.600 1.00 91.75 85 ALA A CA 1
ATOM 672 C C . ALA A 1 85 ? -8.288 -0.970 22.153 1.00 91.75 85 ALA A C 1
ATOM 674 O O . ALA A 1 85 ? -7.464 -1.070 21.249 1.00 91.75 85 ALA A O 1
ATOM 675 N N . VAL A 1 86 ? -9.518 -0.491 21.930 1.00 91.81 86 VAL A N 1
ATOM 676 C CA . VAL A 1 86 ? -9.972 -0.068 20.593 1.00 91.81 86 VAL A CA 1
ATOM 677 C C . VAL A 1 86 ? -9.187 1.147 20.094 1.00 91.81 86 VAL A C 1
ATOM 679 O O . VAL A 1 86 ? -8.867 1.218 18.908 1.00 91.81 86 VAL A O 1
ATOM 682 N N . ASP A 1 87 ? -8.864 2.102 20.967 1.00 92.38 87 ASP A N 1
ATOM 683 C CA . ASP A 1 87 ? -8.062 3.267 20.589 1.00 92.38 87 ASP A CA 1
ATOM 684 C C . ASP A 1 87 ? -6.608 2.876 20.265 1.00 92.38 87 ASP A C 1
ATOM 686 O O . ASP A 1 87 ? -6.042 3.399 19.301 1.00 92.38 87 ASP A O 1
ATOM 690 N N . ALA A 1 88 ? -6.032 1.911 20.990 1.00 94.94 88 ALA A N 1
ATOM 691 C CA . ALA A 1 88 ? -4.722 1.341 20.677 1.00 94.94 88 ALA A CA 1
ATOM 692 C C . ALA A 1 88 ? -4.711 0.627 19.313 1.00 94.94 88 ALA A C 1
ATOM 694 O O . ALA A 1 88 ? -3.804 0.859 18.511 1.00 94.94 88 ALA A O 1
ATOM 695 N N . ASP A 1 89 ? -5.739 -0.171 19.013 1.00 95.06 89 ASP A N 1
ATOM 696 C CA . ASP A 1 89 ? -5.876 -0.854 17.721 1.00 95.06 89 ASP A CA 1
ATOM 697 C C . ASP A 1 89 ? -6.029 0.145 16.566 1.00 95.06 89 ASP A C 1
ATOM 699 O O . ASP A 1 89 ? -5.362 0.022 15.537 1.00 95.06 89 ASP A O 1
ATOM 703 N N . ILE A 1 90 ? -6.861 1.181 16.734 1.00 95.12 90 ILE A N 1
ATOM 704 C CA . ILE A 1 90 ? -7.001 2.252 15.736 1.00 95.12 90 ILE A CA 1
ATOM 705 C C . ILE A 1 90 ? -5.648 2.929 15.495 1.00 95.12 90 ILE A C 1
ATOM 707 O O . ILE A 1 90 ? -5.276 3.130 14.339 1.00 95.12 90 ILE A O 1
ATOM 711 N N . ALA A 1 91 ? -4.898 3.247 16.554 1.00 95.06 91 ALA A N 1
ATOM 712 C CA . ALA A 1 91 ? -3.580 3.863 16.428 1.00 95.06 91 ALA A CA 1
ATOM 713 C C . ALA A 1 91 ? -2.579 2.946 15.703 1.00 95.06 91 ALA A C 1
ATOM 715 O O . ALA A 1 91 ? -1.814 3.421 14.862 1.00 95.06 91 ALA A O 1
ATOM 716 N N . ALA A 1 92 ? -2.601 1.638 15.972 1.00 96.31 92 ALA A N 1
ATOM 717 C CA . ALA A 1 92 ? -1.752 0.666 15.285 1.00 96.31 92 ALA A CA 1
ATOM 718 C C . ALA A 1 92 ? -2.063 0.595 13.779 1.00 96.31 92 ALA A C 1
ATOM 720 O O . ALA A 1 92 ? -1.147 0.655 12.955 1.00 96.31 92 ALA A O 1
ATOM 721 N N . ILE A 1 93 ? -3.347 0.552 13.407 1.00 95.75 93 ILE A N 1
ATOM 722 C CA . ILE A 1 93 ? -3.778 0.527 12.000 1.00 95.75 93 ILE A CA 1
ATOM 723 C C . ILE A 1 93 ? -3.444 1.854 11.298 1.00 95.75 93 ILE A C 1
ATOM 725 O O . ILE A 1 93 ? -3.019 1.858 10.142 1.00 95.75 93 ILE A O 1
ATOM 729 N N . GLU A 1 94 ? -3.592 2.993 11.982 1.00 95.12 94 GLU A N 1
ATOM 730 C CA . GLU A 1 94 ? -3.196 4.302 11.448 1.00 95.12 94 GLU A CA 1
ATOM 731 C C . GLU A 1 94 ? -1.686 4.363 11.155 1.00 95.12 94 GLU A C 1
ATOM 733 O O . GLU A 1 94 ? -1.297 4.895 10.114 1.00 95.12 94 GLU A O 1
ATOM 738 N N . GLN A 1 95 ? -0.840 3.765 12.003 1.00 95.06 95 GLN A N 1
ATOM 739 C CA . GLN A 1 95 ? 0.602 3.659 11.744 1.00 95.06 95 GLN A CA 1
ATOM 740 C C . GLN A 1 95 ? 0.918 2.767 10.541 1.00 95.06 95 GLN A C 1
ATOM 742 O O . GLN A 1 95 ? 1.738 3.136 9.699 1.00 95.06 95 GLN A O 1
ATOM 747 N N . GLU A 1 96 ? 0.253 1.617 10.409 1.00 94.50 96 GLU A N 1
ATOM 748 C CA . GLU A 1 96 ? 0.424 0.753 9.236 1.00 94.50 96 GLU A CA 1
ATOM 749 C C . GLU A 1 96 ? 0.046 1.486 7.940 1.00 94.50 96 GLU A C 1
ATOM 751 O O . GLU A 1 96 ? 0.760 1.419 6.937 1.00 94.50 96 GLU A O 1
ATOM 756 N N . LEU A 1 97 ? -1.034 2.264 7.979 1.00 95.00 97 LEU A N 1
ATOM 757 C CA . LEU A 1 97 ? -1.496 3.059 6.850 1.00 95.00 97 LEU A CA 1
ATOM 758 C C . LEU A 1 97 ? -0.481 4.152 6.464 1.00 95.00 97 LEU A C 1
ATOM 760 O O . LEU A 1 97 ? -0.224 4.343 5.272 1.00 95.00 97 LEU A O 1
ATOM 764 N N . ILE A 1 98 ? 0.142 4.820 7.443 1.00 92.12 98 ILE A N 1
ATOM 765 C CA . ILE A 1 98 ? 1.225 5.794 7.212 1.00 92.12 98 ILE A CA 1
ATOM 766 C C . ILE A 1 98 ? 2.439 5.115 6.563 1.00 92.12 98 ILE A C 1
ATOM 768 O O . ILE A 1 98 ? 2.987 5.641 5.593 1.00 92.12 98 ILE A O 1
ATOM 772 N N . ASN A 1 99 ? 2.826 3.927 7.036 1.00 92.56 99 ASN A N 1
ATOM 773 C CA . ASN A 1 99 ? 3.958 3.170 6.487 1.00 92.56 99 ASN A CA 1
ATOM 774 C C . ASN A 1 99 ? 3.756 2.786 5.010 1.00 92.56 99 ASN A C 1
ATOM 776 O O . ASN A 1 99 ? 4.722 2.668 4.256 1.00 92.56 99 ASN A O 1
ATOM 780 N N . LEU A 1 100 ? 2.504 2.621 4.578 1.00 90.62 100 LEU A N 1
ATOM 781 C CA . LEU A 1 100 ? 2.143 2.352 3.183 1.00 90.62 100 LEU A CA 1
ATOM 782 C C . LEU A 1 100 ? 2.045 3.618 2.317 1.00 90.62 100 LEU A C 1
ATOM 784 O O . LEU A 1 100 ? 1.847 3.505 1.107 1.00 90.62 100 LEU A O 1
ATOM 788 N N . GLY A 1 101 ? 2.197 4.807 2.907 1.00 88.06 101 GLY A N 1
ATOM 789 C CA . GLY A 1 101 ? 2.057 6.101 2.234 1.00 88.06 101 GLY A CA 1
ATOM 790 C C . GLY A 1 101 ? 0.616 6.614 2.146 1.00 88.06 101 GLY A C 1
ATOM 791 O O . GLY A 1 101 ? 0.359 7.589 1.440 1.00 88.06 101 GLY A O 1
ATOM 792 N N . GLY A 1 102 ? -0.328 5.976 2.842 1.00 84.31 102 GLY A N 1
ATOM 793 C CA . GLY A 1 102 ? -1.691 6.477 2.977 1.00 84.31 102 GLY A CA 1
ATOM 794 C C . GLY A 1 102 ? -1.782 7.631 3.981 1.00 84.31 102 GLY A C 1
ATOM 795 O O . GLY A 1 102 ? -0.876 7.866 4.780 1.00 84.31 102 GLY A O 1
ATOM 796 N N . GLN A 1 103 ? -2.918 8.333 3.983 1.00 84.75 103 GLN A N 1
ATOM 797 C CA . GLN A 1 103 ? -3.242 9.308 5.028 1.00 84.75 103 GLN A CA 1
ATOM 798 C C . GLN A 1 103 ? -4.327 8.778 5.971 1.00 84.75 103 GLN A C 1
ATOM 800 O O . GLN A 1 103 ? -5.368 8.314 5.491 1.00 84.75 103 GLN A O 1
ATOM 805 N N . PRO A 1 104 ? -4.132 8.867 7.300 1.00 80.06 104 PRO A N 1
ATOM 806 C CA . PRO A 1 104 ? -5.144 8.434 8.247 1.00 80.06 104 PRO A CA 1
ATOM 807 C C . PRO A 1 104 ? -6.419 9.278 8.082 1.00 80.06 104 PRO A C 1
ATOM 809 O O . PRO A 1 104 ? -6.349 10.493 7.858 1.00 80.06 104 PRO A O 1
ATOM 812 N N . PRO A 1 105 ? -7.611 8.663 8.177 1.00 77.19 105 PRO A N 1
ATOM 813 C CA . PRO A 1 105 ? -8.864 9.367 7.968 1.00 77.19 105 PRO A CA 1
ATOM 814 C C . PRO A 1 105 ? -9.053 10.444 9.041 1.00 77.19 105 PRO A C 1
ATOM 816 O O . PRO A 1 105 ? -9.178 10.141 10.234 1.00 77.19 105 PRO A O 1
ATOM 819 N N . ALA A 1 106 ? -9.127 11.704 8.598 1.00 73.56 106 ALA A N 1
ATOM 820 C CA . ALA A 1 106 ? -9.309 12.860 9.467 1.00 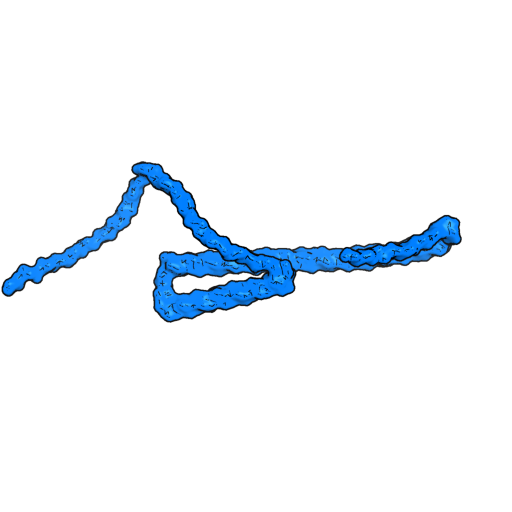73.56 106 ALA A CA 1
ATOM 821 C C . ALA A 1 106 ? -10.491 12.656 10.427 1.00 73.56 106 ALA A C 1
ATOM 823 O O . ALA A 1 106 ? -11.596 12.279 10.016 1.00 73.56 106 ALA A O 1
ATOM 824 N N . GLN A 1 107 ? -10.266 12.938 11.709 1.00 64.12 107 GLN A N 1
ATOM 825 C CA . GLN A 1 107 ? -11.325 12.993 12.709 1.00 64.12 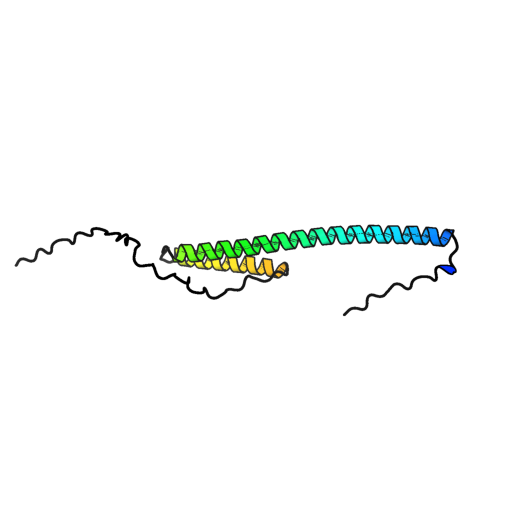107 GLN A CA 1
ATOM 826 C C . GLN A 1 107 ? -12.161 14.249 12.448 1.00 64.12 107 GLN A C 1
ATOM 828 O O . GLN A 1 107 ? -11.907 15.318 12.997 1.00 64.12 107 GLN A O 1
ATOM 833 N N . LYS A 1 108 ? -13.137 14.163 11.538 1.00 60.72 108 LYS A N 1
ATOM 834 C CA . LYS A 1 108 ? -14.084 15.265 11.357 1.00 60.72 108 LYS A CA 1
ATOM 835 C C . LYS A 1 108 ? -14.913 15.380 12.639 1.00 60.72 108 LYS A C 1
ATOM 837 O O . LYS A 1 108 ? -15.485 14.366 13.051 1.00 60.72 108 LYS A O 1
ATOM 842 N N 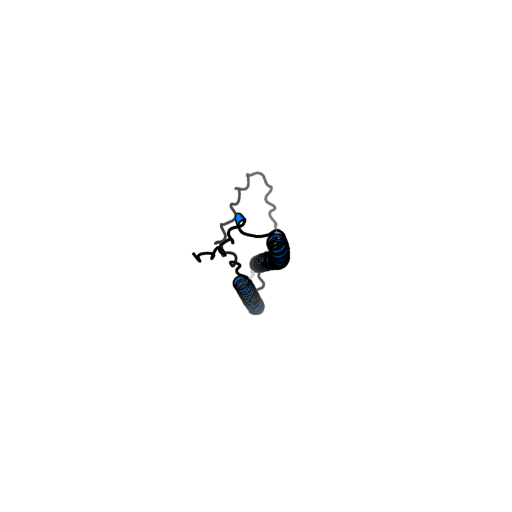. PRO A 1 109 ? -15.013 16.571 13.258 1.00 56.84 109 PRO A N 1
ATOM 843 C CA . PRO A 1 109 ? -15.927 16.767 14.370 1.00 56.84 109 PRO A CA 1
ATOM 844 C C . PRO A 1 109 ? -17.325 16.382 13.888 1.00 56.84 109 PRO A C 1
ATOM 846 O O . PRO A 1 109 ? -17.770 16.837 12.831 1.00 56.84 109 PRO A O 1
ATOM 849 N N . ALA A 1 110 ? -17.973 15.471 14.615 1.00 59.94 110 ALA A N 1
ATOM 850 C CA . ALA A 1 110 ? -19.279 14.956 14.245 1.00 59.94 110 ALA A CA 1
ATOM 851 C C . ALA A 1 110 ? -20.256 16.132 14.126 1.00 59.94 110 ALA A C 1
ATOM 853 O O . ALA A 1 110 ? -20.650 16.731 15.126 1.00 59.94 110 ALA A O 1
ATOM 854 N N . SER A 1 111 ? -20.636 16.489 12.897 1.00 59.28 111 SER A N 1
ATOM 855 C CA . SER A 1 111 ? -21.714 17.447 12.691 1.00 59.28 111 SER A CA 1
ATOM 856 C C . SER A 1 111 ? -22.974 16.836 13.301 1.00 59.28 111 SER A C 1
ATOM 858 O O . SER A 1 111 ? -23.284 15.685 12.959 1.00 59.28 111 SER A O 1
ATOM 860 N N . PRO A 1 112 ? -23.704 17.546 14.178 1.00 61.19 112 PRO A N 1
ATOM 861 C CA . PRO A 1 112 ? -24.920 17.001 14.752 1.00 61.19 112 PRO A CA 1
ATOM 862 C C . PRO A 1 112 ? -25.845 16.580 13.605 1.00 61.19 112 PRO A C 1
ATOM 864 O O . PRO A 1 112 ? -25.989 17.336 12.634 1.00 61.19 112 PRO A O 1
ATOM 867 N N . PRO A 1 113 ? -26.445 15.376 13.664 1.00 63.00 113 PRO A N 1
ATOM 868 C CA . PRO A 1 113 ? -27.354 14.931 12.625 1.00 63.00 113 PRO A CA 1
ATOM 869 C C . PRO A 1 113 ? -28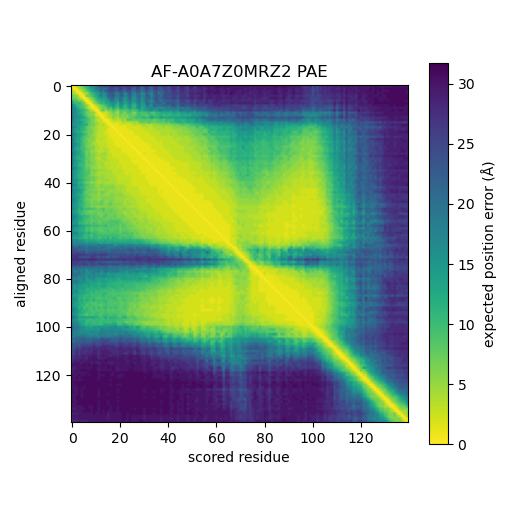.433 15.997 12.479 1.00 63.00 113 PRO A C 1
ATOM 871 O O . PRO A 1 113 ? -29.118 16.333 13.447 1.00 63.00 113 PRO A O 1
ATOM 874 N N . LYS A 1 114 ? -28.548 16.570 11.277 1.00 63.62 114 LYS A N 1
ATOM 875 C CA . LYS A 1 114 ? -29.537 17.603 10.974 1.00 63.62 114 LYS A CA 1
ATOM 876 C C . LYS A 1 114 ? -30.910 16.936 11.016 1.00 63.62 114 LYS A C 1
ATOM 878 O O . LYS A 1 114 ? -31.406 16.430 10.012 1.00 63.62 114 LYS A O 1
ATOM 883 N N . ARG A 1 115 ? -31.486 16.851 12.217 1.00 61.25 115 ARG A N 1
ATOM 884 C CA . ARG A 1 115 ? -32.821 16.307 12.447 1.00 61.25 115 ARG A CA 1
ATOM 885 C C . ARG A 1 115 ? -33.786 17.193 11.672 1.00 61.25 115 ARG A C 1
ATOM 887 O O . ARG A 1 115 ? -33.958 18.362 12.010 1.00 61.25 115 ARG A O 1
ATOM 894 N N . ARG A 1 116 ? -34.398 16.653 10.615 1.00 59.72 116 ARG A N 1
ATOM 895 C CA . ARG A 1 116 ? -35.602 17.270 10.050 1.00 59.72 116 ARG A CA 1
ATOM 896 C C . ARG A 1 116 ? -36.595 17.395 11.203 1.00 59.72 116 ARG A C 1
ATOM 898 O O . ARG A 1 116 ? -36.781 16.427 11.943 1.00 59.72 116 ARG A O 1
ATOM 905 N N . SER A 1 117 ? -37.168 18.582 11.396 1.00 58.06 117 SER A N 1
ATOM 906 C CA . SER A 1 117 ? -38.253 18.752 12.356 1.00 58.06 117 SER A CA 1
ATOM 907 C C . SER A 1 117 ? -39.308 17.700 12.041 1.00 58.06 117 SER A C 1
ATOM 909 O O . SER A 1 117 ? -39.695 17.519 10.884 1.00 58.06 117 SER A O 1
ATOM 911 N N . CYS A 1 118 ? -39.700 16.938 13.060 1.00 52.75 118 CYS A N 1
ATOM 912 C CA . CYS A 1 118 ? -40.769 15.968 12.916 1.00 52.75 118 CYS A CA 1
ATOM 913 C C . CYS A 1 118 ? -42.003 16.753 12.454 1.00 52.75 118 CYS A C 1
ATOM 915 O O . CYS A 1 118 ? -42.499 17.614 13.186 1.00 52.75 118 CYS A O 1
ATOM 917 N N . GLN A 1 119 ? -42.436 16.547 11.208 1.00 59.09 119 GLN A N 1
ATOM 918 C CA . GLN A 1 119 ? -43.694 17.114 10.740 1.00 59.09 119 GLN A CA 1
ATOM 919 C C . GLN A 1 119 ? -44.788 16.531 11.639 1.00 59.09 119 GLN A C 1
ATOM 921 O O . GLN A 1 119 ? -44.801 15.333 11.904 1.00 59.09 119 GLN A O 1
ATOM 926 N N . ARG A 1 120 ? -45.637 17.412 12.172 1.00 56.81 120 ARG A N 1
ATOM 927 C CA . ARG A 1 120 ? -46.479 17.267 13.376 1.00 56.81 120 ARG A CA 1
ATOM 928 C C . ARG A 1 120 ? -47.467 16.078 13.444 1.00 56.81 120 ARG A C 1
ATOM 930 O O . ARG A 1 120 ? -48.242 16.038 14.388 1.00 56.81 120 ARG A O 1
ATOM 937 N N . ASN A 1 121 ? -47.422 15.102 12.535 1.00 54.97 121 ASN A N 1
ATOM 938 C CA . ASN A 1 121 ? -48.417 14.028 12.409 1.00 54.97 121 ASN A CA 1
ATOM 939 C C . ASN A 1 121 ? -47.866 12.592 12.514 1.00 54.97 121 ASN A C 1
ATOM 941 O O . ASN A 1 121 ? -48.528 11.655 12.076 1.00 54.97 121 ASN A O 1
ATOM 945 N N . CYS A 1 122 ? -46.698 12.372 13.120 1.00 45.94 122 CYS A N 1
ATOM 946 C CA . CYS A 1 122 ? -46.352 11.019 13.571 1.00 45.94 122 CYS A CA 1
ATOM 947 C C . CYS A 1 122 ? -47.000 10.775 14.943 1.00 45.94 122 CYS A C 1
ATOM 949 O O . CYS A 1 122 ? -46.759 11.582 15.847 1.00 45.94 122 CYS A O 1
ATOM 951 N N . PRO A 1 123 ? -47.785 9.696 15.151 1.00 51.56 123 PRO A N 1
ATOM 952 C CA . PRO A 1 123 ? -48.231 9.346 16.490 1.00 51.56 123 PRO A CA 1
ATOM 953 C C . PRO A 1 123 ? -46.977 9.110 17.324 1.00 51.56 123 PRO A C 1
ATOM 955 O O . PRO A 1 123 ? -46.163 8.239 17.014 1.00 51.56 123 PRO A O 1
ATOM 958 N N . ALA A 1 124 ? -46.774 9.938 18.348 1.00 54.81 124 ALA A N 1
ATOM 959 C CA . ALA A 1 124 ? -45.715 9.703 19.307 1.00 54.81 124 ALA A CA 1
ATOM 960 C C . ALA A 1 124 ? -45.973 8.314 19.890 1.00 54.81 124 ALA A C 1
ATOM 962 O O . ALA A 1 124 ? -46.952 8.133 20.617 1.00 54.81 124 ALA A O 1
ATOM 963 N N . SER A 1 125 ? -45.126 7.328 19.576 1.00 47.41 125 SER A N 1
ATOM 964 C CA . SER A 1 125 ? -45.082 6.104 20.363 1.00 47.41 125 SER A CA 1
ATOM 965 C C . SER A 1 125 ? -44.553 6.509 21.733 1.00 47.41 125 SER A C 1
ATOM 967 O O . SER A 1 125 ? -43.359 6.467 22.029 1.00 47.41 125 SER A O 1
ATOM 969 N N . ARG A 1 126 ? -45.470 6.995 22.564 1.00 42.00 126 ARG A N 1
ATOM 970 C CA . ARG A 1 126 ? -45.341 7.030 24.002 1.00 42.00 126 ARG A CA 1
ATOM 971 C C . ARG A 1 126 ? -45.143 5.566 24.380 1.00 42.00 126 ARG A C 1
ATOM 973 O O . ARG A 1 126 ? -46.109 4.819 24.485 1.00 42.00 126 ARG A O 1
ATOM 980 N N . PHE A 1 127 ? -43.888 5.144 24.519 1.00 42.62 127 PHE A N 1
ATOM 981 C CA . PHE A 1 127 ? -43.545 3.957 25.290 1.00 42.62 127 PHE A CA 1
ATOM 982 C C . PHE A 1 127 ? -43.957 4.281 26.730 1.00 42.62 127 PHE A C 1
ATOM 984 O O . PHE A 1 127 ? -43.182 4.782 27.540 1.00 42.62 127 PHE A O 1
ATOM 991 N N . ALA A 1 128 ? -45.248 4.123 27.009 1.00 39.12 128 ALA A N 1
ATOM 992 C CA . ALA A 1 128 ? -45.794 4.175 28.343 1.00 39.12 128 ALA A CA 1
ATOM 993 C C . ALA A 1 128 ? -45.357 2.879 29.022 1.00 39.12 128 ALA A C 1
ATOM 995 O O . ALA A 1 128 ? -46.076 1.886 29.015 1.00 39.12 128 ALA A O 1
ATOM 996 N N . MET A 1 129 ? -44.146 2.870 29.580 1.00 39.78 129 MET A N 1
ATOM 997 C CA . MET A 1 129 ? -43.840 1.935 30.654 1.00 39.78 129 MET A CA 1
ATOM 998 C C . MET A 1 129 ? -44.776 2.310 31.800 1.00 39.78 129 MET A C 1
ATOM 1000 O O . MET A 1 129 ? -44.570 3.317 32.477 1.00 39.78 129 MET A O 1
ATOM 1004 N N . SER A 1 130 ? -45.844 1.537 31.970 1.00 40.53 130 SER A N 1
ATOM 1005 C CA . SER A 1 130 ? -46.703 1.583 33.144 1.00 40.53 130 SER A CA 1
ATOM 1006 C C . SER A 1 130 ? -45.864 1.216 34.368 1.00 40.53 130 SER A C 1
ATOM 1008 O O . SER A 1 130 ? -45.761 0.051 34.744 1.00 40.53 130 SER A O 1
ATOM 1010 N N . ARG A 1 131 ? -45.210 2.206 34.976 1.00 43.62 131 ARG A N 1
ATOM 1011 C CA . ARG A 1 131 ? -44.685 2.092 36.334 1.00 43.62 131 ARG A CA 1
ATOM 1012 C C . ARG A 1 131 ? -45.823 2.455 37.274 1.00 43.62 131 ARG A C 1
ATOM 1014 O O . ARG A 1 131 ? -46.115 3.629 37.477 1.00 43.62 131 ARG A O 1
ATOM 1021 N N . THR A 1 132 ? -46.495 1.441 37.801 1.00 49.19 132 THR A N 1
ATOM 1022 C CA . THR A 1 132 ? -47.353 1.593 38.977 1.00 49.19 132 THR A CA 1
ATOM 1023 C C . THR A 1 132 ? -46.486 2.066 40.152 1.00 49.19 132 THR A C 1
ATOM 1025 O O . THR A 1 132 ? -45.475 1.417 40.433 1.00 49.19 132 THR A O 1
ATOM 1028 N N . PRO A 1 133 ? -46.814 3.177 40.830 1.00 52.38 133 PRO A N 1
ATOM 1029 C CA . PRO A 1 133 ? -46.118 3.564 42.053 1.00 52.38 133 PRO A CA 1
ATOM 1030 C C . PRO A 1 133 ? -46.536 2.632 43.207 1.00 52.38 133 PRO A C 1
ATOM 1032 O O . PRO A 1 133 ? -47.720 2.299 43.302 1.00 52.38 133 PRO A O 1
ATOM 1035 N N . PRO A 1 134 ? -45.625 2.205 44.103 1.00 53.12 134 PRO A N 1
ATOM 1036 C CA . PRO A 1 134 ? -46.045 1.564 45.341 1.00 53.12 134 PRO A CA 1
ATOM 1037 C C . PRO A 1 134 ? -46.754 2.597 46.226 1.00 53.12 134 PRO A C 1
ATOM 1039 O O . PRO A 1 134 ? -46.251 3.699 46.451 1.00 53.12 134 PRO A O 1
ATOM 1042 N N . HIS A 1 135 ? -47.949 2.236 46.692 1.00 53.38 135 HIS A N 1
ATOM 1043 C CA . HIS A 1 135 ? -48.733 3.015 47.640 1.00 53.38 135 HIS A CA 1
ATOM 1044 C C . HIS A 1 135 ? -47.931 3.289 48.918 1.00 53.38 135 HIS A C 1
ATOM 1046 O O . HIS A 1 135 ? -47.401 2.378 49.550 1.00 53.38 135 HIS A O 1
ATOM 1052 N N . VAL A 1 136 ? -47.889 4.563 49.301 1.00 50.72 136 VAL A N 1
ATOM 1053 C CA . VAL A 1 136 ? -47.472 5.022 50.625 1.00 50.72 136 VAL A CA 1
ATOM 1054 C C . VAL A 1 136 ? -48.566 4.619 51.618 1.00 50.72 136 VAL A C 1
ATOM 1056 O O . VAL A 1 136 ? -49.693 5.097 51.509 1.00 50.72 136 VAL A O 1
ATOM 1059 N N . LEU A 1 137 ? -48.244 3.754 52.580 1.00 41.25 137 LEU A N 1
ATOM 1060 C CA . LEU A 1 137 ? -49.019 3.590 53.810 1.00 41.25 137 LEU A CA 1
ATOM 1061 C C . LEU A 1 137 ? -48.305 4.380 54.908 1.00 41.25 137 LEU A C 1
ATOM 1063 O O . LEU A 1 137 ? -47.318 3.928 55.481 1.00 41.25 137 LEU A O 1
ATOM 1067 N N . ALA A 1 138 ? -48.805 5.590 55.144 1.00 38.50 138 ALA A N 1
ATOM 1068 C CA . ALA A 1 138 ? -48.571 6.353 56.357 1.00 38.50 138 ALA A CA 1
ATOM 1069 C C . ALA A 1 138 ? -49.815 6.205 57.247 1.00 38.50 138 ALA A C 1
ATOM 1071 O O . ALA A 1 138 ? -50.903 6.621 56.856 1.00 38.50 138 ALA A O 1
ATOM 1072 N N . ALA A 1 139 ? -49.643 5.599 58.416 1.00 38.78 139 ALA A N 1
ATOM 1073 C CA . ALA A 1 139 ? -50.524 5.683 59.582 1.00 38.78 139 ALA A CA 1
ATOM 1074 C C . ALA A 1 139 ? -49.623 5.321 60.778 1.00 38.78 139 ALA A C 1
ATOM 1076 O O . ALA A 1 139 ? -49.015 4.254 60.758 1.00 38.78 139 ALA A O 1
ATOM 1077 N N . ALA A 1 140 ? -49.217 6.315 61.570 1.00 38.31 140 ALA A N 1
ATOM 1078 C CA . ALA A 1 140 ? -49.888 6.809 62.782 1.00 38.31 140 ALA A CA 1
ATOM 1079 C C . ALA A 1 140 ? -49.372 6.062 64.019 1.00 38.31 140 ALA A C 1
ATOM 1081 O O . ALA A 1 140 ? -49.540 4.826 64.070 1.00 38.31 140 ALA A O 1
#

Foldseek 3Di:
DDDDPPPDDPPVVPDDPVVVVVVVVVVVVVVVVVVVVVVVVVVVVVVLVVLLVVLQVVLVVLVVVLVVCVVVDPDDDVNVVVNVVSVVVSVVSQVVSVVSVHHHPDPDPDDPPPDDPDPPPDPPPPPPPPPDDPDDDDDD

Radius of gyration: 33.46 Å; Cα contacts (8 Å, |Δi|>4): 29; chains: 1; bounding box: 76×25×105 Å

Sequence (140 aa):
MASMSLKSAPNLDQLDANALRALARQLMGELDETRQVVAKHAHDIHFKETHIRKLTHEIAVLRRYRFGKKSEQLGGEQGLLLEDAVDADIAAIEQELINLGGQPPAQKPASPPKRRSCQRNCPASRFAMSRTPPHVLAAA

pLDDT: mean 77.17, std 19.92, range [35.59, 97.5]